Protein AF-A0A258E5V7-F1 (afdb_monomer_lite)

Radius of gyration: 17.86 Å; chains: 1; bounding box: 48×36×49 Å

Structure (mmCIF, N/CA/C/O backbone):
data_AF-A0A258E5V7-F1
#
_entry.id   AF-A0A258E5V7-F1
#
loop_
_atom_site.group_PDB
_atom_site.id
_atom_site.type_symbol
_atom_site.label_atom_id
_atom_site.label_alt_id
_atom_site.label_comp_id
_atom_site.label_asym_id
_atom_site.label_entity_id
_atom_site.label_seq_id
_atom_site.pdbx_PDB_ins_co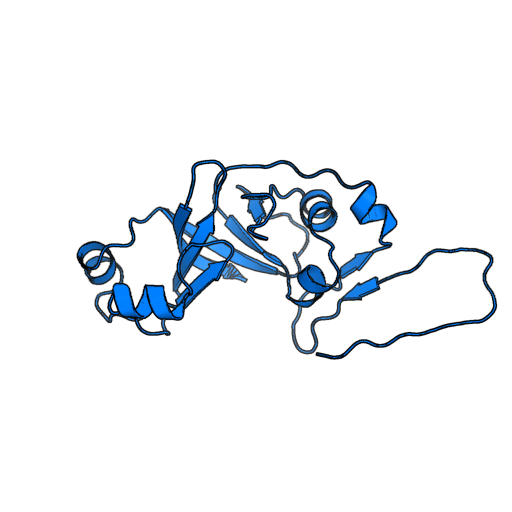de
_atom_site.Cartn_x
_atom_site.Cartn_y
_atom_site.Cartn_z
_atom_site.occupancy
_atom_site.B_iso_or_equiv
_atom_site.auth_seq_id
_atom_site.auth_comp_id
_atom_site.auth_asym_id
_atom_site.auth_atom_id
_atom_site.pdbx_PDB_model_num
ATOM 1 N N . LYS A 1 1 ? 12.778 -15.089 0.297 1.00 54.91 1 LYS A N 1
ATOM 2 C CA . LYS A 1 1 ? 12.923 -14.222 -0.902 1.00 54.91 1 LYS A CA 1
ATOM 3 C C . LYS A 1 1 ? 14.371 -14.307 -1.332 1.00 54.91 1 LYS A C 1
ATOM 5 O O . LYS A 1 1 ? 15.221 -14.106 -0.477 1.00 54.91 1 LYS A O 1
ATOM 10 N N . GLU A 1 2 ? 14.617 -14.567 -2.606 1.00 67.69 2 GLU A N 1
ATOM 11 C CA . GLU A 1 2 ? 15.953 -14.769 -3.173 1.00 67.69 2 GLU A CA 1
ATOM 12 C C . GLU A 1 2 ? 16.151 -13.814 -4.361 1.00 67.69 2 GLU A C 1
ATOM 14 O O . GLU A 1 2 ? 15.171 -13.306 -4.913 1.00 67.69 2 GLU A O 1
ATOM 19 N N . LEU A 1 3 ? 17.407 -13.510 -4.699 1.00 71.56 3 LEU A N 1
ATOM 20 C CA . LEU A 1 3 ? 17.803 -12.737 -5.878 1.00 71.56 3 LEU A CA 1
ATOM 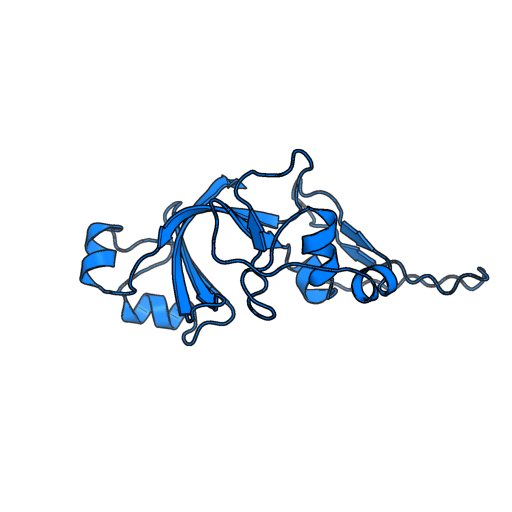21 C C . LEU A 1 3 ? 18.686 -13.641 -6.738 1.00 71.56 3 LEU A C 1
ATOM 23 O O . LEU A 1 3 ? 19.708 -14.120 -6.252 1.00 71.56 3 LEU A O 1
ATOM 27 N N . LEU A 1 4 ? 18.300 -13.857 -7.994 1.00 71.94 4 LEU A N 1
ATOM 28 C CA . LEU A 1 4 ? 19.071 -14.638 -8.959 1.00 71.94 4 LEU A CA 1
ATOM 29 C C . LEU A 1 4 ? 19.611 -13.701 -10.040 1.00 71.94 4 LEU A C 1
ATOM 31 O O . LEU A 1 4 ? 18.861 -12.899 -10.595 1.00 71.94 4 LEU A O 1
ATOM 35 N N . LEU A 1 5 ? 20.912 -13.794 -10.318 1.00 72.31 5 LEU A N 1
ATOM 36 C CA . LEU A 1 5 ? 21.575 -13.038 -11.376 1.00 72.31 5 LEU A CA 1
ATOM 37 C C . LEU A 1 5 ? 21.995 -14.005 -12.483 1.00 72.31 5 LEU A C 1
ATOM 39 O O . LEU A 1 5 ? 22.801 -14.901 -12.248 1.00 72.31 5 LEU A O 1
ATOM 43 N N . PHE A 1 6 ? 21.465 -13.798 -13.684 1.00 76.62 6 PHE A N 1
ATOM 44 C CA . PHE A 1 6 ? 21.893 -14.498 -14.889 1.00 76.62 6 PHE A CA 1
ATOM 45 C C . PHE A 1 6 ? 22.729 -13.545 -15.751 1.00 76.62 6 PHE A C 1
ATOM 47 O O . PHE A 1 6 ? 22.321 -12.405 -15.978 1.00 76.62 6 PHE A O 1
ATOM 54 N N . TRP A 1 7 ? 23.904 -13.989 -16.202 1.00 76.19 7 TRP A N 1
ATOM 55 C CA . TRP A 1 7 ? 24.823 -13.196 -17.023 1.00 76.19 7 TRP A CA 1
ATOM 56 C C . TRP A 1 7 ? 25.305 -14.013 -18.225 1.00 76.19 7 TRP A C 1
ATOM 58 O O . TRP A 1 7 ? 25.794 -15.127 -18.057 1.00 76.19 7 TRP A O 1
ATOM 68 N N . GLU A 1 8 ? 25.224 -13.435 -19.424 1.00 74.94 8 GLU A N 1
ATOM 69 C CA . GLU A 1 8 ? 25.660 -14.041 -20.688 1.00 74.94 8 GLU A CA 1
ATOM 70 C C . GLU A 1 8 ? 26.652 -13.096 -21.392 1.00 74.94 8 GLU A C 1
ATOM 72 O O . GLU A 1 8 ? 26.438 -11.885 -21.434 1.00 74.94 8 GLU A O 1
ATOM 77 N N . LYS A 1 9 ? 27.777 -13.625 -21.902 1.00 66.81 9 LYS A N 1
ATOM 78 C CA . LYS A 1 9 ? 28.926 -12.818 -22.373 1.00 66.81 9 LYS A CA 1
ATOM 79 C C . LYS A 1 9 ? 28.740 -12.196 -23.767 1.00 66.81 9 LYS A C 1
ATOM 81 O O . LYS A 1 9 ? 29.594 -11.429 -24.198 1.00 66.81 9 LYS A O 1
ATOM 86 N N . GLU A 1 10 ? 27.627 -12.440 -24.451 1.00 62.75 10 GLU A N 1
ATOM 87 C CA . GLU A 1 10 ? 27.375 -11.867 -25.775 1.00 62.75 10 GLU A CA 1
ATOM 88 C C . GLU A 1 10 ? 25.954 -11.320 -25.901 1.00 62.75 10 GLU A C 1
ATOM 90 O O . GLU A 1 10 ? 24.995 -12.067 -26.066 1.00 62.75 10 GLU A O 1
ATOM 95 N N . LYS A 1 11 ? 25.838 -9.986 -25.853 1.00 53.66 11 LYS A N 1
ATOM 96 C CA . LYS A 1 11 ? 24.847 -9.179 -26.586 1.00 53.66 11 LYS A CA 1
ATOM 97 C C . LYS A 1 11 ? 25.192 -7.699 -26.438 1.00 53.66 11 LYS A C 1
ATOM 99 O O . LYS A 1 11 ? 25.368 -7.189 -25.338 1.00 53.66 11 LYS A O 1
ATOM 104 N N . SER A 1 12 ? 25.236 -6.990 -27.560 1.00 55.66 12 SER A N 1
ATOM 105 C CA . SER A 1 12 ? 25.515 -5.551 -27.689 1.00 55.66 12 SER A CA 1
ATOM 106 C C . SER A 1 12 ? 24.412 -4.628 -27.135 1.00 55.66 12 SER A C 1
ATOM 108 O O . SER A 1 12 ? 24.315 -3.466 -27.524 1.00 55.66 12 SER A O 1
ATOM 110 N N . LYS A 1 13 ? 23.566 -5.114 -26.217 1.00 56.94 13 LYS A N 1
ATOM 111 C CA . LYS A 1 13 ? 22.504 -4.334 -25.575 1.00 56.94 13 LYS A CA 1
ATOM 112 C C . LYS A 1 13 ? 22.690 -4.343 -24.063 1.00 56.94 13 LYS A C 1
ATOM 114 O O . LYS A 1 13 ? 22.517 -5.365 -23.413 1.00 56.94 13 LYS A O 1
ATOM 119 N N . LEU A 1 14 ? 22.961 -3.160 -23.519 1.00 61.69 14 LEU A N 1
ATOM 120 C CA . LEU A 1 14 ? 22.998 -2.835 -22.088 1.00 61.69 14 LEU A CA 1
ATOM 121 C C . LEU A 1 14 ? 21.601 -2.886 -21.422 1.00 61.69 14 LEU A C 1
ATOM 123 O O . LEU A 1 14 ? 21.341 -2.129 -20.495 1.00 61.69 14 LEU A O 1
ATOM 127 N N . SER A 1 15 ? 20.667 -3.716 -21.899 1.00 68.06 15 SER A N 1
ATOM 128 C CA . SER A 1 15 ? 19.329 -3.807 -21.300 1.00 68.06 15 SER A CA 1
ATOM 129 C C . SER A 1 15 ? 19.356 -4.788 -20.132 1.00 68.06 15 SER A C 1
ATOM 131 O O . SER A 1 15 ? 19.493 -5.997 -20.337 1.00 68.06 15 SER A O 1
ATOM 133 N N . ARG A 1 16 ? 19.231 -4.275 -18.904 1.00 83.25 16 ARG A N 1
ATOM 134 C CA . ARG A 1 16 ? 19.073 -5.092 -17.696 1.00 83.25 16 ARG A CA 1
ATOM 135 C C . ARG A 1 16 ? 17.585 -5.335 -17.488 1.00 83.25 16 ARG A C 1
ATOM 137 O O . ARG A 1 16 ? 16.875 -4.438 -17.059 1.00 83.25 16 ARG A O 1
ATOM 144 N N . GLN A 1 17 ? 17.124 -6.556 -17.726 1.00 91.50 17 GLN A N 1
ATOM 145 C CA . GLN A 1 17 ? 15.746 -6.930 -17.422 1.00 91.50 17 GLN A CA 1
ATOM 146 C C . GLN A 1 17 ? 15.632 -7.417 -15.972 1.00 91.50 17 GLN A C 1
ATOM 148 O O . GLN A 1 17 ? 16.399 -8.273 -15.536 1.00 91.50 17 GLN A O 1
ATOM 153 N N . ILE A 1 18 ? 14.674 -6.874 -15.222 1.00 94.44 18 ILE A N 1
ATOM 154 C CA . ILE A 1 18 ? 14.304 -7.346 -13.885 1.00 94.44 18 ILE A CA 1
ATOM 155 C C . ILE A 1 18 ? 12.953 -8.045 -13.996 1.00 94.44 18 ILE A C 1
ATOM 157 O O . ILE A 1 18 ? 12.003 -7.458 -14.510 1.00 94.44 18 ILE A O 1
ATOM 161 N N . GLU A 1 19 ? 12.854 -9.273 -13.490 1.00 95.25 19 GLU A N 1
ATOM 162 C CA . GLU A 1 19 ? 11.614 -10.053 -13.456 1.00 95.25 19 GLU A CA 1
ATOM 163 C C . GLU A 1 19 ? 11.182 -10.318 -12.009 1.00 95.25 19 GLU A C 1
ATOM 165 O O . GLU A 1 19 ? 11.976 -10.694 -11.145 1.00 95.25 19 GLU A O 1
ATOM 170 N N . ILE A 1 20 ? 9.899 -10.091 -11.740 1.00 95.81 20 ILE A N 1
ATOM 171 C CA . ILE A 1 20 ? 9.243 -10.369 -10.472 1.00 95.81 20 ILE A CA 1
ATOM 172 C C . ILE A 1 20 ? 8.204 -11.455 -10.728 1.00 95.81 20 ILE A C 1
ATOM 174 O O . ILE A 1 20 ? 7.264 -11.263 -11.504 1.00 95.81 20 ILE A O 1
ATOM 178 N N . VAL A 1 21 ? 8.362 -12.565 -10.011 1.00 93.31 21 VAL A N 1
ATOM 179 C CA . VAL A 1 21 ? 7.438 -13.699 -10.004 1.00 93.31 21 VAL A CA 1
ATOM 180 C C . VAL A 1 21 ? 7.008 -13.958 -8.565 1.00 93.31 21 VAL A C 1
ATOM 182 O O . VAL A 1 21 ? 7.843 -13.984 -7.658 1.00 93.31 21 VAL A O 1
ATOM 185 N N . ASP A 1 22 ? 5.705 -14.122 -8.356 1.00 91.25 22 ASP A N 1
ATOM 186 C CA . ASP A 1 22 ? 5.126 -14.504 -7.072 1.00 91.25 22 ASP A CA 1
ATOM 187 C C . ASP A 1 22 ? 4.841 -16.004 -7.090 1.00 91.25 22 ASP A C 1
ATOM 189 O O . ASP A 1 22 ? 3.959 -16.480 -7.800 1.00 91.25 22 ASP A O 1
ATOM 193 N N . LEU A 1 23 ? 5.670 -16.772 -6.388 1.00 88.94 23 LEU A N 1
ATOM 194 C CA . LEU A 1 23 ? 5.594 -18.227 -6.435 1.00 88.94 23 LEU A CA 1
ATOM 195 C C . LEU A 1 23 ? 4.369 -18.716 -5.660 1.00 88.94 23 LEU A C 1
ATOM 197 O O . LEU A 1 23 ? 4.192 -18.373 -4.493 1.00 88.94 23 LEU A O 1
ATOM 201 N N . GLY A 1 24 ? 3.561 -19.562 -6.300 1.00 83.12 24 GLY A N 1
ATOM 202 C CA . GLY A 1 24 ? 2.379 -20.161 -5.679 1.00 83.12 24 GLY A CA 1
ATOM 203 C C . GLY A 1 24 ? 1.147 -19.255 -5.636 1.00 83.12 24 GLY A C 1
ATOM 204 O O . GLY A 1 24 ? 0.180 -19.606 -4.966 1.00 83.12 24 GLY A O 1
ATOM 205 N N . SER A 1 25 ? 1.156 -18.119 -6.338 1.00 83.50 25 SER A N 1
ATOM 206 C CA . SER A 1 25 ? -0.042 -17.314 -6.580 1.00 83.50 25 SER A CA 1
ATOM 207 C C . SER A 1 25 ? -0.347 -17.215 -8.074 1.00 83.50 25 SER A C 1
ATOM 209 O O . SER A 1 25 ? 0.500 -17.491 -8.923 1.00 83.50 25 SER A O 1
ATOM 211 N N . GLU A 1 26 ? -1.567 -16.794 -8.393 1.00 86.19 26 GLU A N 1
ATOM 212 C CA . GLU A 1 26 ? -2.002 -16.513 -9.766 1.00 86.19 26 GLU A CA 1
ATOM 213 C C . GLU A 1 26 ? -1.700 -15.066 -10.187 1.00 86.19 26 GLU A C 1
ATOM 215 O O . GLU A 1 26 ? -2.257 -14.566 -11.164 1.00 86.19 26 GLU A O 1
ATOM 220 N N . ASN A 1 27 ? -0.837 -14.359 -9.445 1.00 89.38 27 ASN A N 1
ATOM 221 C CA . ASN A 1 27 ? -0.458 -13.002 -9.809 1.00 89.38 27 ASN A CA 1
ATOM 222 C C . ASN A 1 27 ? 0.340 -13.001 -11.120 1.00 89.38 27 ASN A C 1
ATOM 224 O O . ASN A 1 27 ? 1.246 -13.822 -11.306 1.00 89.38 27 ASN A O 1
ATOM 228 N N . PRO A 1 28 ? 0.081 -12.038 -12.018 1.00 92.25 28 PRO A N 1
ATOM 229 C CA . PRO A 1 28 ? 0.812 -11.950 -13.264 1.00 92.25 28 PRO A CA 1
ATOM 230 C C . PRO A 1 28 ? 2.266 -11.564 -12.984 1.00 92.25 28 PRO A C 1
ATOM 232 O O . PRO A 1 28 ? 2.581 -10.821 -12.051 1.00 92.25 28 PRO A O 1
ATOM 235 N N . ARG A 1 29 ? 3.176 -12.033 -13.836 1.00 94.44 29 ARG A N 1
ATOM 236 C CA . ARG A 1 29 ? 4.581 -11.623 -13.761 1.00 94.44 29 ARG A CA 1
ATOM 237 C C . ARG A 1 29 ? 4.713 -10.129 -14.037 1.00 94.44 29 ARG A C 1
ATOM 239 O O . ARG A 1 29 ? 4.007 -9.574 -14.882 1.00 94.44 29 ARG A O 1
ATOM 246 N N . PHE A 1 30 ? 5.658 -9.483 -13.364 1.00 96.31 30 PHE A N 1
ATOM 247 C CA . PHE A 1 30 ? 6.019 -8.096 -13.641 1.00 96.31 30 PHE A CA 1
ATOM 248 C C . PHE A 1 30 ? 7.484 -8.038 -14.057 1.00 96.31 30 PHE A C 1
ATOM 250 O O . PHE A 1 30 ? 8.364 -8.343 -13.260 1.00 96.31 30 PHE A O 1
ATOM 257 N N . SER A 1 31 ? 7.749 -7.625 -15.294 1.00 96.06 31 SER A N 1
ATOM 258 C CA . SER A 1 31 ? 9.106 -7.435 -15.807 1.00 96.06 31 SER A CA 1
ATOM 259 C C . SER A 1 31 ? 9.310 -6.012 -16.299 1.00 96.06 31 SER A C 1
ATOM 261 O O . SER A 1 31 ? 8.373 -5.404 -16.824 1.00 96.06 31 SER A O 1
ATOM 263 N N . PHE A 1 32 ? 10.512 -5.472 -16.147 1.00 96.44 32 PHE A N 1
ATOM 264 C CA . PHE A 1 32 ? 10.851 -4.148 -16.663 1.00 96.44 32 PHE A CA 1
ATOM 265 C C . PHE A 1 32 ? 12.360 -3.957 -16.821 1.00 96.44 32 PHE A C 1
ATOM 267 O O . PHE A 1 32 ? 13.150 -4.641 -16.168 1.00 96.44 32 PHE A O 1
ATOM 274 N N . ASP A 1 33 ? 12.738 -3.018 -17.680 1.00 95.81 33 ASP A N 1
ATOM 275 C CA . ASP A 1 33 ? 14.063 -2.402 -17.703 1.00 95.81 33 ASP A CA 1
ATOM 276 C C . ASP A 1 33 ? 14.069 -1.190 -16.747 1.00 95.81 33 ASP A C 1
ATOM 278 O O . ASP A 1 33 ? 13.130 -0.393 -16.794 1.00 95.81 33 ASP A O 1
ATOM 282 N N . PRO A 1 34 ? 15.080 -1.004 -15.876 1.00 95.19 34 PRO A N 1
ATOM 283 C CA . PRO A 1 34 ? 15.185 0.168 -15.004 1.00 95.19 34 PRO A CA 1
ATOM 284 C C . PRO A 1 34 ? 15.013 1.520 -15.715 1.00 95.19 34 PRO A C 1
ATOM 286 O O . PRO A 1 34 ? 14.437 2.434 -15.129 1.00 95.19 34 PRO A O 1
ATOM 289 N N . LEU A 1 35 ? 15.411 1.637 -16.988 1.00 95.25 35 LEU A N 1
ATOM 290 C CA . LEU A 1 35 ? 15.199 2.850 -17.786 1.00 95.25 35 LEU A CA 1
ATOM 291 C C . LEU A 1 35 ? 13.711 3.163 -18.026 1.00 95.25 35 LEU A C 1
ATOM 293 O O . LEU A 1 35 ? 13.366 4.309 -18.311 1.00 95.25 35 LEU A O 1
ATOM 297 N N . GLU A 1 36 ? 12.816 2.173 -17.939 1.00 96.50 36 GLU A N 1
ATOM 298 C CA . GLU A 1 36 ? 11.367 2.405 -17.973 1.00 96.50 36 GLU A CA 1
ATOM 299 C C . GLU A 1 36 ? 10.881 3.123 -16.709 1.00 96.50 36 GLU A C 1
ATOM 301 O O . GLU A 1 36 ? 10.021 3.992 -16.812 1.00 96.50 36 GLU A O 1
ATOM 306 N N . GLU A 1 37 ? 11.424 2.795 -15.530 1.00 96.88 37 GLU A N 1
ATOM 307 C CA . GLU A 1 37 ? 11.099 3.500 -14.280 1.00 96.88 37 GLU A CA 1
ATOM 308 C C . GLU A 1 37 ? 11.591 4.945 -14.325 1.00 96.88 37 GLU A C 1
ATOM 310 O O . GLU A 1 37 ? 10.836 5.845 -13.968 1.00 96.88 37 GLU A O 1
ATOM 315 N N . GLU A 1 38 ? 12.805 5.179 -14.830 1.00 95.75 38 GLU A N 1
ATOM 316 C CA . GLU A 1 38 ? 13.370 6.528 -14.968 1.00 95.75 38 GLU A CA 1
ATOM 317 C C . GLU A 1 38 ? 12.539 7.434 -15.888 1.00 95.75 38 GLU A C 1
ATOM 319 O O . GLU A 1 38 ? 12.464 8.643 -15.672 1.00 95.75 38 GLU A O 1
ATOM 324 N N . LYS A 1 39 ? 11.909 6.856 -16.917 1.00 96.94 39 LYS A N 1
ATOM 325 C CA . LYS A 1 39 ? 11.081 7.583 -17.892 1.00 96.94 39 LYS A CA 1
ATOM 326 C C . LYS A 1 39 ? 9.602 7.638 -17.518 1.00 96.94 39 LYS A C 1
ATOM 328 O O . LYS A 1 39 ? 8.847 8.370 -18.159 1.00 96.94 39 LYS A O 1
ATOM 333 N N . ALA A 1 40 ? 9.165 6.842 -16.546 1.00 97.56 40 ALA A N 1
ATOM 334 C CA . ALA A 1 40 ? 7.764 6.763 -16.175 1.00 97.56 40 ALA A CA 1
ATOM 335 C C . ALA A 1 40 ? 7.288 8.061 -15.515 1.00 97.56 40 ALA A C 1
ATOM 337 O O . ALA A 1 40 ? 8.020 8.743 -14.801 1.00 97.56 40 ALA A O 1
ATOM 338 N N . VAL A 1 41 ? 6.006 8.365 -15.707 1.00 97.00 41 VAL A N 1
ATOM 339 C CA . VAL A 1 41 ? 5.328 9.482 -15.048 1.00 97.00 41 VAL A CA 1
ATOM 340 C C . VAL A 1 41 ? 4.132 8.933 -14.288 1.00 97.00 41 VAL A C 1
ATOM 342 O O . VAL A 1 41 ? 3.340 8.163 -14.830 1.00 97.00 41 VAL A O 1
ATOM 345 N N . ALA A 1 42 ? 4.004 9.332 -13.025 1.00 96.00 42 ALA A N 1
ATOM 346 C CA . ALA A 1 42 ? 2.873 8.982 -12.180 1.00 96.00 42 ALA A CA 1
ATOM 347 C C . ALA A 1 42 ? 2.244 10.243 -11.595 1.00 96.00 42 ALA A C 1
ATOM 349 O O . ALA A 1 42 ? 2.941 11.161 -11.161 1.00 96.00 42 ALA A O 1
ATOM 350 N N . HIS A 1 43 ? 0.918 10.252 -11.535 1.00 97.38 43 HIS A N 1
ATOM 351 C CA . HIS A 1 43 ? 0.162 11.321 -10.898 1.00 97.38 43 HIS A CA 1
ATOM 352 C C . HIS A 1 43 ? -0.098 10.991 -9.430 1.00 97.38 43 HIS A C 1
ATOM 354 O O . HIS A 1 43 ? -0.240 9.821 -9.064 1.00 97.38 43 HIS A O 1
ATOM 360 N N . LEU A 1 44 ? -0.161 12.028 -8.597 1.00 97.56 44 LEU A N 1
ATOM 361 C CA . LEU A 1 44 ? -0.604 11.904 -7.213 1.00 97.56 44 LEU A CA 1
ATOM 362 C C . LEU A 1 44 ? -2.116 12.135 -7.122 1.00 97.56 44 LEU A C 1
ATOM 364 O O . LEU A 1 44 ? -2.680 12.893 -7.914 1.00 97.56 44 LEU A O 1
ATOM 368 N N . SER A 1 45 ? -2.773 11.488 -6.166 1.00 97.75 45 SER A N 1
ATOM 369 C CA . SER A 1 45 ? -4.180 11.731 -5.848 1.00 97.75 45 SER A CA 1
ATOM 370 C C . SER A 1 45 ? -4.486 11.410 -4.389 1.00 97.75 45 SER A C 1
ATOM 372 O O . SER A 1 45 ? -3.712 10.724 -3.728 1.00 97.75 45 SER A O 1
ATOM 374 N N . GLU A 1 46 ? -5.614 11.908 -3.885 1.00 97.69 46 GLU A N 1
ATOM 375 C CA . GLU A 1 46 ? -6.191 11.369 -2.648 1.00 97.69 46 GLU A CA 1
ATOM 376 C C . GLU A 1 46 ? -6.769 9.970 -2.898 1.00 97.69 46 GLU A C 1
ATOM 378 O O . GLU A 1 46 ? -6.826 9.509 -4.036 1.00 97.69 46 GLU A O 1
ATOM 383 N N . ALA A 1 47 ? -7.167 9.276 -1.830 1.00 97.75 47 ALA A N 1
ATOM 384 C CA . ALA A 1 47 ? -7.758 7.952 -1.959 1.00 97.75 47 ALA A CA 1
ATOM 385 C C . ALA A 1 47 ? -9.063 7.999 -2.761 1.00 97.75 47 ALA A C 1
ATOM 387 O O . ALA A 1 47 ? -9.978 8.762 -2.457 1.00 97.75 47 ALA A O 1
ATOM 388 N N . GLU A 1 48 ? -9.125 7.155 -3.784 1.00 97.94 48 GLU A N 1
ATOM 389 C CA . GLU A 1 48 ? -10.322 6.855 -4.556 1.00 97.94 48 GLU A CA 1
ATOM 390 C C . GLU A 1 48 ? -10.920 5.526 -4.056 1.00 97.94 48 GLU A C 1
ATOM 392 O O . GLU A 1 48 ? -10.620 5.059 -2.955 1.00 97.94 48 GLU A O 1
ATOM 397 N N . LYS A 1 49 ? -11.781 4.894 -4.859 1.00 98.38 49 LYS A N 1
ATOM 398 C CA . LYS A 1 49 ? -12.523 3.690 -4.464 1.00 98.38 49 LYS A CA 1
ATOM 399 C C . LYS A 1 49 ? -11.624 2.510 -4.080 1.00 98.38 49 LYS A C 1
ATOM 401 O O . LYS A 1 49 ? -11.958 1.759 -3.167 1.00 98.38 49 LYS A O 1
ATOM 406 N N . TYR A 1 50 ? -10.500 2.329 -4.768 1.00 98.56 50 TYR A N 1
ATOM 407 C CA . TYR A 1 50 ? -9.593 1.212 -4.524 1.00 98.56 50 TYR A CA 1
ATOM 408 C C . TYR A 1 50 ? -8.238 1.690 -4.024 1.00 98.56 50 TYR A C 1
ATOM 410 O O . TYR A 1 50 ? -7.676 2.655 -4.541 1.00 98.56 50 TYR A O 1
ATOM 418 N N . LEU A 1 51 ? -7.679 0.962 -3.061 1.00 98.44 51 LEU A N 1
ATOM 419 C CA . LEU A 1 51 ? -6.289 1.059 -2.638 1.00 98.44 51 LEU A CA 1
ATOM 420 C C . LEU A 1 51 ? -5.536 -0.188 -3.088 1.00 98.44 51 LEU A C 1
ATOM 422 O O . LEU A 1 51 ? -5.962 -1.316 -2.854 1.00 98.44 51 LEU A O 1
ATOM 426 N N . ILE A 1 52 ? -4.393 0.022 -3.727 1.00 98.12 52 ILE A N 1
ATOM 427 C CA . ILE A 1 52 ? -3.583 -1.029 -4.332 1.00 98.12 52 ILE A CA 1
ATOM 428 C C . ILE A 1 52 ? -2.208 -1.012 -3.677 1.00 98.12 52 ILE A C 1
ATOM 430 O O . ILE A 1 52 ? -1.518 0.011 -3.664 1.00 98.12 52 ILE A O 1
ATOM 434 N N . GLU A 1 53 ? -1.799 -2.162 -3.149 1.00 96.94 53 GLU A N 1
ATOM 435 C CA . GLU A 1 53 ? -0.451 -2.387 -2.639 1.00 96.94 53 GLU A CA 1
ATOM 436 C C . GLU A 1 53 ? 0.281 -3.379 -3.556 1.00 96.94 53 GLU A C 1
ATOM 438 O O . GLU A 1 53 ? -0.095 -4.554 -3.595 1.00 96.94 53 GLU A O 1
ATOM 443 N N . PRO A 1 54 ? 1.328 -2.958 -4.291 1.00 96.62 54 PRO A N 1
ATOM 444 C CA . PRO A 1 54 ? 2.061 -3.854 -5.176 1.00 96.62 54 PRO A CA 1
ATOM 445 C C . PRO A 1 54 ? 2.691 -5.010 -4.410 1.00 96.62 54 PRO A C 1
ATOM 447 O O . PRO A 1 54 ? 3.026 -4.894 -3.225 1.00 96.62 54 PRO A O 1
ATOM 450 N N . LEU A 1 55 ? 2.973 -6.100 -5.121 1.00 95.44 55 LEU A N 1
ATOM 451 C CA . LEU A 1 55 ? 3.759 -7.188 -4.556 1.00 95.44 55 LEU A CA 1
ATOM 452 C C . LEU A 1 55 ? 5.093 -6.697 -3.984 1.00 95.44 55 LEU A C 1
ATOM 454 O O . LEU A 1 55 ? 5.786 -5.849 -4.552 1.00 95.44 55 LEU A O 1
ATOM 458 N N . SER A 1 56 ? 5.526 -7.324 -2.889 1.00 92.62 56 SER A N 1
ATOM 459 C CA . SER A 1 56 ? 6.811 -7.005 -2.251 1.00 92.62 56 SER A CA 1
ATOM 460 C C . SER A 1 56 ? 8.016 -7.186 -3.191 1.00 92.62 56 SER A C 1
ATOM 462 O O . SER A 1 56 ? 9.078 -6.598 -2.976 1.00 92.62 56 SER A O 1
ATOM 464 N N . GLY A 1 57 ? 7.873 -8.007 -4.237 1.00 95.19 57 GLY A N 1
ATOM 465 C CA . GLY A 1 57 ? 8.816 -8.123 -5.345 1.00 95.19 57 GLY A CA 1
ATOM 466 C C . GLY A 1 57 ? 9.064 -6.786 -6.039 1.00 95.19 57 GLY A C 1
ATOM 467 O O . GLY A 1 57 ? 10.208 -6.340 -6.091 1.00 95.19 57 GLY A O 1
ATOM 468 N N . ILE A 1 58 ? 7.977 -6.141 -6.463 1.00 96.69 58 ILE A N 1
ATOM 469 C CA . ILE A 1 58 ? 7.941 -4.877 -7.208 1.00 96.69 58 ILE A CA 1
ATOM 470 C C . ILE A 1 58 ? 8.498 -3.739 -6.352 1.00 96.69 58 ILE A C 1
ATOM 472 O O . ILE A 1 58 ? 9.365 -2.997 -6.803 1.00 96.69 58 ILE A O 1
ATOM 476 N N . LEU A 1 59 ? 8.085 -3.662 -5.080 1.00 94.62 59 LEU A N 1
ATOM 477 C CA . LEU A 1 59 ? 8.576 -2.631 -4.160 1.00 94.62 59 LEU A CA 1
ATOM 478 C C . LEU A 1 59 ? 10.094 -2.702 -3.951 1.00 94.62 59 LEU A C 1
ATOM 480 O O . LEU A 1 59 ? 10.762 -1.676 -3.938 1.00 94.62 59 LEU A O 1
ATOM 484 N N . LYS A 1 60 ? 10.659 -3.907 -3.806 1.00 93.81 60 LYS A N 1
ATOM 485 C CA . LYS A 1 60 ? 12.117 -4.063 -3.642 1.00 93.81 60 LYS A CA 1
ATOM 486 C C . LYS A 1 60 ? 12.888 -3.881 -4.949 1.00 93.81 60 LYS A C 1
ATOM 488 O O . LYS A 1 60 ? 14.077 -3.604 -4.890 1.00 93.81 60 LYS A O 1
ATOM 493 N N . ALA A 1 61 ? 12.239 -4.077 -6.096 1.00 95.31 61 ALA A N 1
ATOM 494 C CA . ALA A 1 61 ? 12.834 -3.812 -7.401 1.00 95.31 61 ALA A CA 1
ATOM 495 C C . ALA A 1 61 ? 12.846 -2.314 -7.751 1.00 95.31 61 ALA A C 1
ATOM 497 O O . ALA A 1 61 ? 13.523 -1.926 -8.694 1.00 95.31 61 ALA A O 1
ATOM 498 N N . GLY A 1 62 ? 12.119 -1.477 -7.000 1.00 95.69 62 GLY A N 1
ATOM 499 C CA . GLY A 1 62 ? 12.096 -0.029 -7.203 1.00 95.69 62 GLY A CA 1
ATOM 500 C C . GLY A 1 62 ? 11.173 0.449 -8.325 1.00 95.69 62 GLY A C 1
ATOM 501 O O . GLY A 1 62 ? 11.229 1.618 -8.680 1.00 95.69 62 GLY A O 1
ATOM 502 N N . ALA A 1 63 ? 10.306 -0.414 -8.868 1.00 97.12 63 ALA A N 1
ATOM 503 C CA . ALA A 1 63 ? 9.335 -0.036 -9.898 1.00 97.12 63 ALA A CA 1
ATOM 504 C C . ALA A 1 63 ? 8.133 0.690 -9.272 1.00 97.12 63 ALA A C 1
ATOM 506 O O . ALA A 1 63 ? 7.056 0.114 -9.105 1.00 97.12 63 ALA A O 1
ATOM 507 N N . PHE A 1 64 ? 8.322 1.936 -8.844 1.00 96.69 64 PHE A N 1
ATOM 508 C CA . PHE A 1 64 ? 7.300 2.701 -8.135 1.00 96.69 64 PHE A CA 1
ATOM 509 C C . PHE A 1 64 ? 6.441 3.541 -9.079 1.00 96.69 64 PHE A C 1
ATOM 511 O O . PHE A 1 64 ? 5.220 3.578 -8.960 1.00 96.69 64 PHE A O 1
ATOM 518 N N . THR A 1 65 ? 7.069 4.272 -9.984 1.00 97.88 65 THR A N 1
ATOM 519 C CA . THR A 1 65 ? 6.421 5.216 -10.899 1.00 97.88 65 THR A CA 1
ATOM 520 C C . THR A 1 65 ? 5.904 4.472 -12.119 1.00 97.88 65 THR A C 1
ATOM 522 O O . THR A 1 65 ? 4.765 4.670 -12.539 1.00 97.88 65 THR A O 1
ATOM 525 N N . LEU A 1 66 ? 6.697 3.524 -12.612 1.00 98.00 66 LEU A N 1
ATOM 526 C CA . LEU A 1 66 ? 6.336 2.613 -13.682 1.00 98.00 66 LEU A CA 1
ATOM 527 C C . LEU A 1 66 ? 5.123 1.774 -13.319 1.00 98.00 66 LEU A C 1
ATOM 529 O O . LEU A 1 66 ? 4.252 1.596 -14.158 1.00 98.00 66 LEU A O 1
ATOM 533 N N . PHE A 1 67 ? 5.030 1.280 -12.081 1.00 97.94 67 PHE A N 1
ATOM 534 C CA . PHE A 1 67 ? 3.863 0.508 -11.657 1.00 97.94 67 PHE A CA 1
ATOM 535 C C . PHE A 1 67 ? 2.577 1.338 -11.746 1.00 97.94 67 PHE A C 1
ATOM 537 O O . PHE A 1 67 ? 1.596 0.869 -12.316 1.00 97.94 67 PHE A O 1
ATOM 544 N N . ALA A 1 68 ? 2.593 2.583 -11.258 1.00 97.75 68 ALA A N 1
ATOM 545 C CA . ALA A 1 68 ? 1.460 3.496 -11.416 1.00 97.75 68 ALA A CA 1
ATOM 546 C C . ALA A 1 68 ? 1.108 3.704 -12.894 1.00 97.75 68 ALA A C 1
ATOM 548 O O . ALA A 1 68 ? -0.012 3.420 -13.311 1.00 97.75 68 ALA A O 1
ATOM 549 N N . SER A 1 69 ? 2.088 4.142 -13.687 1.00 97.19 69 SER A N 1
ATOM 550 C CA . SER A 1 69 ? 1.910 4.480 -15.101 1.00 97.19 69 SER A CA 1
ATOM 551 C C . SER A 1 69 ? 1.383 3.297 -15.921 1.00 97.19 69 SER A C 1
ATOM 553 O O . SER A 1 69 ? 0.391 3.413 -16.636 1.00 97.19 69 SER A O 1
ATOM 555 N N . ARG A 1 70 ? 1.994 2.119 -15.753 1.00 96.88 70 ARG A N 1
ATOM 556 C CA . ARG A 1 70 ? 1.703 0.900 -16.519 1.00 96.88 70 ARG A CA 1
ATOM 557 C C . ARG A 1 70 ? 0.292 0.362 -16.293 1.00 96.88 70 ARG A C 1
ATOM 559 O O . ARG A 1 70 ? -0.252 -0.284 -17.185 1.00 96.88 70 ARG A O 1
ATOM 566 N N . PHE A 1 71 ? -0.275 0.591 -15.113 1.00 96.81 71 PHE A N 1
ATOM 567 C CA . PHE A 1 71 ? -1.620 0.136 -14.761 1.00 96.81 71 PHE A CA 1
ATOM 568 C C . PHE A 1 71 ? -2.640 1.282 -14.699 1.00 96.81 71 PHE A C 1
ATOM 570 O O . PHE A 1 71 ? -3.763 1.057 -14.264 1.00 96.81 71 PHE A O 1
ATOM 577 N N . GLY A 1 72 ? -2.276 2.498 -15.127 1.00 96.50 72 GLY A N 1
ATOM 578 C CA . GLY A 1 72 ? -3.177 3.656 -15.107 1.00 96.50 72 GLY A CA 1
ATOM 579 C C . GLY A 1 72 ? -3.607 4.081 -13.698 1.00 96.50 72 GLY A C 1
ATOM 580 O O . GLY A 1 72 ? -4.689 4.633 -13.525 1.00 96.50 72 GLY A O 1
ATOM 581 N N . LEU A 1 73 ? -2.784 3.805 -12.685 1.00 98.06 73 LEU A N 1
ATOM 582 C CA . LEU A 1 73 ? -3.074 4.111 -11.286 1.00 98.06 73 LEU A CA 1
ATOM 583 C C . LEU A 1 73 ? -2.455 5.450 -10.883 1.00 98.06 73 LEU A C 1
ATOM 585 O O . LEU A 1 73 ? -1.427 5.876 -11.415 1.00 98.06 73 LEU A O 1
ATOM 589 N N . LYS A 1 74 ? -3.026 6.078 -9.857 1.00 98.31 74 LYS A N 1
ATOM 590 C CA . LYS A 1 74 ? -2.448 7.258 -9.203 1.00 98.31 74 LYS A CA 1
ATOM 591 C C . LYS A 1 74 ? -1.754 6.825 -7.917 1.00 98.31 74 LYS A C 1
ATOM 593 O O . LYS A 1 74 ? -2.182 5.876 -7.270 1.00 98.31 74 LYS A O 1
ATOM 598 N N . LYS A 1 75 ? -0.671 7.487 -7.523 1.00 98.00 75 LYS A N 1
ATOM 599 C CA . LYS A 1 75 ? -0.026 7.256 -6.220 1.00 98.00 75 LYS A CA 1
ATOM 600 C C . LYS A 1 75 ? -0.739 8.093 -5.161 1.00 98.00 75 LYS A C 1
ATOM 602 O O . LYS A 1 75 ? -1.033 9.254 -5.416 1.00 98.00 75 LYS A O 1
ATOM 607 N N . LEU A 1 76 ? -0.943 7.552 -3.962 1.00 97.06 76 LEU A N 1
ATOM 608 C CA . LEU A 1 76 ? -1.470 8.359 -2.850 1.00 97.06 76 LEU A CA 1
ATOM 609 C C . LEU A 1 76 ? -0.501 9.475 -2.440 1.00 97.06 76 LEU A C 1
ATOM 611 O O . LEU A 1 76 ? -0.879 10.609 -2.169 1.00 97.06 76 LEU A O 1
ATOM 615 N N . GLU A 1 77 ? 0.777 9.121 -2.366 1.00 96.62 77 GLU A N 1
ATOM 616 C CA . GLU A 1 77 ? 1.877 10.000 -1.984 1.00 96.62 77 GLU A CA 1
ATOM 617 C C . GLU A 1 77 ? 3.176 9.372 -2.512 1.00 96.62 77 GLU A C 1
ATOM 619 O O . GLU A 1 77 ? 3.220 8.172 -2.820 1.00 96.62 77 GLU A O 1
ATOM 624 N N . LYS A 1 78 ? 4.248 10.160 -2.630 1.00 93.94 78 LYS A N 1
ATOM 625 C CA . LYS A 1 78 ? 5.530 9.712 -3.187 1.00 93.94 78 LYS A CA 1
ATOM 626 C C . LYS A 1 78 ? 6.091 8.483 -2.456 1.00 93.94 78 LYS A C 1
ATOM 628 O O . LYS A 1 78 ? 6.490 7.527 -3.124 1.00 93.94 78 LYS A O 1
ATOM 633 N N . ASN A 1 79 ? 6.035 8.470 -1.121 1.00 94.38 79 ASN A N 1
ATOM 634 C CA . ASN A 1 79 ? 6.690 7.469 -0.267 1.00 94.38 79 ASN A CA 1
ATOM 635 C C . ASN A 1 79 ? 5.723 6.476 0.398 1.00 94.38 79 ASN A C 1
ATOM 637 O O . ASN A 1 79 ? 6.150 5.576 1.121 1.00 94.38 79 ASN A O 1
ATOM 641 N N . SER A 1 80 ? 4.415 6.609 0.172 1.00 94.75 80 SER A N 1
ATOM 642 C CA . SER A 1 80 ? 3.420 5.712 0.779 1.00 94.75 80 SER A CA 1
ATOM 643 C C . SER A 1 80 ? 3.377 4.328 0.137 1.00 94.75 80 SER A C 1
ATOM 645 O O . SER A 1 80 ? 2.951 3.367 0.776 1.00 94.75 80 SER A O 1
ATOM 647 N N . HIS A 1 81 ? 3.841 4.214 -1.113 1.00 95.25 81 HIS A N 1
ATOM 648 C CA . HIS A 1 81 ? 3.812 2.981 -1.913 1.00 95.25 81 HIS A CA 1
ATOM 649 C C . HIS A 1 81 ? 2.423 2.327 -2.022 1.00 95.25 81 HIS A C 1
ATOM 651 O O . HIS A 1 81 ? 2.314 1.141 -2.328 1.00 95.25 81 HIS A O 1
ATOM 657 N N . PHE A 1 82 ? 1.380 3.125 -1.811 1.00 97.75 82 PHE A N 1
ATOM 658 C CA . PHE A 1 82 ? -0.002 2.800 -2.107 1.00 97.75 82 PHE A CA 1
ATOM 659 C C . PHE A 1 82 ? -0.447 3.575 -3.340 1.00 97.75 82 PHE A C 1
ATOM 661 O O . PHE A 1 82 ? -0.065 4.734 -3.547 1.00 97.75 82 PHE A O 1
ATOM 668 N N . TYR A 1 83 ? -1.260 2.907 -4.140 1.00 98.31 83 TYR A N 1
ATOM 669 C CA . TYR A 1 83 ? -1.818 3.420 -5.379 1.00 98.31 83 TYR A CA 1
ATOM 670 C C . TYR A 1 83 ? -3.335 3.389 -5.281 1.00 98.31 83 TYR A C 1
ATOM 672 O O . TYR A 1 83 ? -3.888 2.699 -4.425 1.00 98.31 83 TYR A O 1
ATOM 680 N N . THR A 1 84 ? -4.004 4.138 -6.143 1.00 98.50 84 THR A N 1
ATOM 681 C CA . THR A 1 84 ? -5.451 4.273 -6.109 1.00 98.50 84 THR A CA 1
ATOM 682 C C . THR A 1 84 ? -6.041 4.469 -7.498 1.00 98.50 84 THR A C 1
ATOM 684 O O . THR A 1 84 ? -5.361 4.946 -8.414 1.00 98.50 84 THR A O 1
ATOM 687 N N . CYS A 1 85 ? -7.285 4.024 -7.646 1.00 98.12 85 CYS A N 1
ATOM 688 C CA . CYS A 1 85 ? -8.118 4.209 -8.826 1.00 98.12 85 CYS A CA 1
ATOM 689 C C . CYS A 1 85 ? -9.601 4.137 -8.422 1.00 98.12 85 CYS A C 1
ATOM 691 O O . CYS A 1 85 ? -9.958 3.495 -7.428 1.00 98.12 85 CYS A O 1
ATOM 693 N N . SER A 1 86 ? -10.469 4.778 -9.198 1.00 97.75 86 SER A N 1
ATOM 694 C CA . SER A 1 86 ? -11.923 4.698 -9.058 1.00 97.75 86 SER A CA 1
ATOM 695 C C . SER A 1 86 ? -12.480 3.387 -9.607 1.00 97.75 86 SER A C 1
ATOM 697 O O . SER A 1 86 ? -13.449 2.850 -9.074 1.00 97.75 86 SER A O 1
ATOM 699 N N . GLU A 1 87 ? -11.845 2.862 -10.653 1.00 96.62 87 GLU A N 1
ATOM 700 C CA . GLU A 1 87 ? -12.228 1.645 -11.361 1.00 96.62 87 GLU A CA 1
ATOM 701 C C . GLU A 1 87 ? -10.997 0.771 -11.582 1.00 96.62 87 GLU A C 1
ATOM 703 O O . GLU A 1 87 ? -9.938 1.261 -11.985 1.00 96.62 87 GLU A O 1
ATOM 708 N N . LEU A 1 88 ? -11.134 -0.529 -11.313 1.00 95.44 88 LEU A N 1
ATOM 709 C CA . LEU A 1 88 ? -10.039 -1.467 -11.514 1.00 95.44 88 LEU A CA 1
ATOM 710 C C . LEU A 1 88 ? -9.763 -1.648 -13.018 1.00 95.44 88 LEU A C 1
ATOM 712 O O . LEU A 1 88 ? -10.698 -1.882 -13.786 1.00 95.44 88 LEU A O 1
ATOM 716 N N . PRO A 1 89 ? -8.491 -1.594 -13.451 1.00 90.62 89 PRO A N 1
ATOM 717 C CA . PRO A 1 89 ? -8.105 -1.926 -14.816 1.00 90.62 89 PRO A CA 1
ATOM 718 C C . PRO A 1 89 ? -8.558 -3.334 -15.221 1.00 90.62 89 PRO A C 1
ATOM 720 O O . PRO A 1 89 ? -8.502 -4.267 -14.424 1.00 90.62 89 PRO A O 1
ATOM 723 N N . GLN A 1 90 ? -8.907 -3.514 -16.499 1.00 83.12 90 GLN A N 1
ATOM 724 C CA . GLN A 1 90 ? -9.245 -4.837 -17.055 1.00 83.12 90 GLN A CA 1
ATOM 725 C C . GLN A 1 90 ? -8.077 -5.830 -16.970 1.00 83.12 90 GLN A C 1
ATOM 727 O O . GLN A 1 90 ? -8.273 -7.042 -16.904 1.00 83.12 90 GLN A O 1
ATOM 732 N N . LYS A 1 91 ? -6.843 -5.317 -16.993 1.00 86.88 91 LYS A N 1
ATOM 733 C CA . LYS A 1 91 ? -5.637 -6.124 -16.847 1.00 86.88 91 LYS A CA 1
ATOM 734 C C . LYS A 1 91 ? -5.419 -6.458 -15.374 1.00 86.88 91 LYS A C 1
ATOM 736 O O . LYS A 1 91 ? -5.362 -5.557 -14.542 1.00 86.88 91 LYS A O 1
ATOM 741 N N . GLN A 1 92 ? -5.192 -7.737 -15.082 1.00 90.75 92 GLN A N 1
ATOM 742 C CA . GLN A 1 92 ? -4.829 -8.195 -13.744 1.00 90.75 92 GLN A CA 1
ATOM 743 C C . GLN A 1 92 ? -3.593 -7.441 -13.223 1.00 90.75 92 GLN A C 1
ATOM 745 O O . GLN A 1 92 ? -2.595 -7.272 -13.934 1.00 90.75 92 GLN A O 1
ATOM 750 N N . ILE A 1 93 ? -3.666 -6.986 -11.972 1.00 94.62 93 ILE A N 1
ATOM 751 C CA . ILE A 1 93 ? -2.602 -6.227 -11.319 1.00 94.62 93 ILE A CA 1
ATOM 752 C C . ILE A 1 93 ? -1.861 -7.165 -10.357 1.00 94.62 93 ILE A C 1
ATOM 754 O O . ILE A 1 93 ? -2.509 -7.777 -9.513 1.00 94.62 93 ILE A O 1
ATOM 758 N N . PRO A 1 94 ? -0.520 -7.251 -10.407 1.00 95.69 94 PRO A N 1
ATOM 759 C CA . PRO A 1 94 ? 0.260 -7.984 -9.416 1.00 95.69 94 PRO A CA 1
ATOM 760 C C . PRO A 1 94 ? 0.337 -7.184 -8.109 1.00 95.69 94 PRO A C 1
ATOM 762 O O . PRO A 1 94 ? 1.321 -6.487 -7.827 1.00 95.69 94 PRO A O 1
ATOM 765 N N . ALA A 1 95 ? -0.740 -7.243 -7.329 1.00 96.19 95 ALA A N 1
ATOM 766 C CA . ALA A 1 95 ? -0.940 -6.470 -6.112 1.00 96.19 95 ALA A CA 1
ATOM 767 C C . ALA A 1 95 ? -1.988 -7.102 -5.192 1.00 96.19 95 ALA A C 1
ATOM 769 O O . ALA A 1 95 ? -2.810 -7.906 -5.616 1.00 96.19 95 ALA A O 1
ATOM 770 N N . ARG A 1 96 ? -1.994 -6.658 -3.934 1.00 95.50 96 ARG A N 1
ATOM 771 C CA . ARG A 1 96 ? -3.174 -6.764 -3.072 1.00 95.50 96 ARG A CA 1
ATOM 772 C C . ARG A 1 96 ? -4.090 -5.585 -3.362 1.00 95.50 96 ARG A C 1
ATOM 774 O O . ARG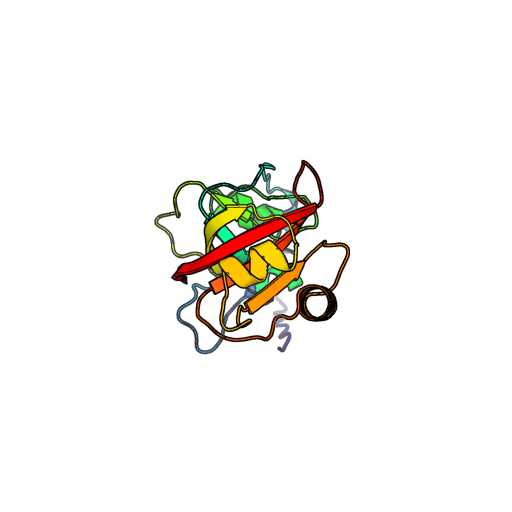 A 1 96 ? -3.614 -4.446 -3.418 1.00 95.50 96 ARG A O 1
ATOM 781 N N . ILE A 1 97 ? -5.378 -5.853 -3.525 1.00 97.12 97 ILE A N 1
ATOM 782 C CA . ILE A 1 97 ? -6.374 -4.837 -3.865 1.00 97.12 97 ILE A CA 1
ATOM 783 C C . ILE A 1 97 ? -7.386 -4.744 -2.731 1.00 97.12 97 ILE A C 1
ATOM 785 O O . ILE A 1 97 ? -7.941 -5.748 -2.279 1.00 97.12 97 ILE A O 1
ATOM 789 N N . PHE A 1 98 ? -7.628 -3.519 -2.282 1.00 98.31 98 PHE A N 1
ATOM 790 C CA . PHE A 1 98 ? -8.547 -3.199 -1.207 1.00 98.31 98 PHE A CA 1
ATOM 791 C C . PHE A 1 98 ? -9.614 -2.238 -1.726 1.00 98.31 98 PHE A C 1
ATOM 793 O O . PHE A 1 98 ? -9.282 -1.186 -2.262 1.00 98.31 98 PHE A O 1
ATOM 800 N N . GLU A 1 99 ? -10.886 -2.576 -1.559 1.00 98.44 99 GLU A N 1
ATOM 801 C CA . GLU A 1 99 ? -11.989 -1.636 -1.761 1.00 98.44 99 GLU A CA 1
ATOM 802 C C . GLU A 1 99 ? -12.156 -0.802 -0.490 1.00 98.44 99 GLU A C 1
ATOM 804 O O . GLU A 1 99 ? -12.306 -1.354 0.606 1.00 98.44 99 GLU A O 1
ATOM 809 N N . MET A 1 100 ? -12.070 0.520 -0.629 1.00 98.25 100 MET A N 1
ATOM 810 C CA . MET A 1 100 ? -12.252 1.463 0.466 1.00 98.25 100 MET A CA 1
ATOM 811 C C . MET A 1 100 ? -13.737 1.568 0.805 1.00 98.25 100 MET A C 1
ATOM 813 O O . MET A 1 100 ? -14.560 1.870 -0.055 1.00 98.25 100 MET A O 1
ATOM 817 N N . ILE A 1 101 ? -14.058 1.329 2.073 1.00 98.25 101 ILE A N 1
ATOM 818 C CA . ILE A 1 101 ? -15.400 1.512 2.626 1.00 98.25 101 ILE A CA 1
ATOM 819 C C . ILE A 1 101 ? -15.542 2.945 3.131 1.00 98.25 101 ILE A C 1
ATOM 821 O O . ILE A 1 101 ? -16.509 3.614 2.782 1.00 98.25 101 ILE A O 1
ATOM 825 N N . ASP A 1 102 ? -14.585 3.412 3.942 1.00 98.25 102 ASP A N 1
ATOM 826 C CA . ASP A 1 102 ? -14.612 4.765 4.505 1.00 98.25 102 ASP A CA 1
ATOM 827 C C . ASP A 1 102 ? -13.222 5.241 4.973 1.00 98.25 102 ASP A C 1
ATOM 829 O O . ASP A 1 102 ? -12.325 4.436 5.253 1.00 98.25 102 ASP A O 1
ATOM 833 N N . GLU A 1 103 ? -13.053 6.555 5.120 1.00 98.06 103 GLU A N 1
ATOM 834 C CA . GLU A 1 103 ? -11.955 7.156 5.880 1.00 98.06 103 GLU A CA 1
ATOM 835 C C . GLU A 1 103 ? -12.378 7.292 7.348 1.00 98.06 103 GLU A C 1
ATOM 837 O O . GLU A 1 103 ? -13.384 7.915 7.677 1.00 98.06 103 GLU A O 1
ATOM 842 N N . VAL A 1 104 ? -11.584 6.746 8.269 1.00 97.88 104 VAL A N 1
ATOM 843 C CA . VAL A 1 104 ? -11.945 6.693 9.688 1.00 97.88 104 VAL A CA 1
ATOM 844 C C . VAL A 1 104 ? -10.910 7.374 10.565 1.00 97.88 104 VAL A C 1
ATOM 846 O O . VAL A 1 104 ? -9.700 7.270 10.371 1.00 97.88 104 VAL A O 1
ATOM 849 N N . GLN A 1 105 ? -11.384 8.036 11.617 1.00 97.12 105 GLN A N 1
ATOM 850 C CA . GLN A 1 105 ? -10.494 8.567 12.641 1.00 97.12 105 GLN A CA 1
ATOM 851 C C . GLN A 1 105 ? -10.009 7.428 13.558 1.00 97.12 105 GLN A C 1
ATOM 853 O O . GLN A 1 105 ? -10.831 6.631 14.027 1.00 97.12 105 GLN A O 1
ATOM 858 N N . PRO A 1 106 ? -8.703 7.341 13.883 1.00 95.19 106 PRO A N 1
ATOM 859 C CA . PRO A 1 106 ? -8.148 6.294 14.742 1.00 95.19 106 PRO A CA 1
ATOM 860 C C . PRO A 1 106 ? -8.531 6.524 16.215 1.00 95.19 106 PRO A C 1
ATOM 862 O O . PRO A 1 106 ? -7.728 6.970 17.039 1.00 95.19 106 PRO A O 1
ATOM 865 N N . ASN A 1 107 ? -9.782 6.207 16.552 1.00 96.38 107 ASN A N 1
ATOM 866 C CA . ASN A 1 107 ? -10.401 6.421 17.857 1.00 96.38 107 ASN A CA 1
ATOM 867 C C . ASN A 1 107 ? -11.017 5.122 18.401 1.00 96.38 107 ASN A C 1
ATOM 869 O O . ASN A 1 107 ? -11.789 4.463 17.711 1.00 96.38 107 ASN A O 1
ATOM 873 N N . LYS A 1 108 ? -10.755 4.787 19.674 1.00 96.94 108 LYS A N 1
ATOM 874 C CA . LYS A 1 108 ? -11.256 3.555 20.320 1.00 96.94 108 LYS A CA 1
ATOM 875 C C . LYS A 1 108 ? -12.779 3.376 20.247 1.00 96.94 108 LYS A C 1
ATOM 877 O O . LYS A 1 108 ? -13.238 2.249 20.099 1.00 96.94 108 LYS A O 1
ATOM 882 N N . LYS A 1 109 ? -13.566 4.453 20.367 1.00 97.31 109 LYS A N 1
ATOM 883 C CA . LYS A 1 109 ? -15.037 4.385 20.296 1.00 97.31 109 LYS A CA 1
ATOM 884 C C . LYS A 1 109 ? -15.501 4.012 18.889 1.00 97.31 109 LYS A C 1
ATOM 886 O O . LYS A 1 109 ? -16.332 3.121 18.760 1.00 97.31 109 LYS A O 1
ATOM 891 N N . ILE A 1 110 ? -14.911 4.634 17.864 1.00 97.06 110 ILE A N 1
ATOM 892 C CA . ILE A 1 110 ? -15.188 4.317 16.454 1.00 97.06 110 ILE A CA 1
ATOM 893 C C . ILE A 1 110 ? -14.792 2.866 16.168 1.00 97.06 110 ILE A C 1
ATOM 895 O O . ILE A 1 110 ? -15.604 2.101 15.665 1.00 97.06 110 ILE A O 1
ATOM 899 N N . MET A 1 111 ? -13.592 2.447 16.583 1.00 97.62 111 MET A N 1
ATOM 900 C CA . MET A 1 111 ? -13.124 1.074 16.366 1.00 97.62 111 MET A CA 1
ATOM 901 C C . MET A 1 111 ? -14.008 0.026 17.046 1.00 97.62 111 MET A C 1
ATOM 903 O O . MET A 1 111 ? -14.231 -1.030 16.473 1.00 97.62 111 MET A O 1
ATOM 907 N N . LYS A 1 112 ? -14.543 0.304 18.241 1.00 97.00 112 LYS A N 1
ATOM 908 C CA . LYS A 1 112 ? -15.478 -0.606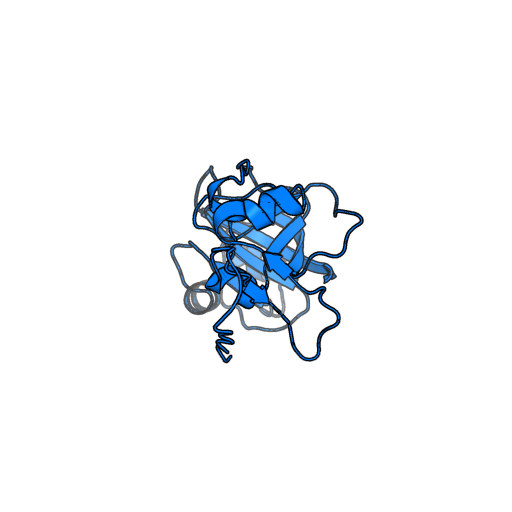 18.921 1.00 97.00 112 LYS A CA 1
ATOM 909 C C . LYS A 1 112 ? -16.837 -0.683 18.216 1.00 97.00 112 LYS A C 1
ATOM 911 O O . LYS A 1 112 ? -17.472 -1.729 18.270 1.00 97.00 112 LYS A O 1
ATOM 916 N N . ALA A 1 113 ? -17.286 0.408 17.596 1.00 96.81 113 ALA A N 1
ATOM 917 C CA . ALA A 1 113 ? -18.526 0.428 16.826 1.00 96.81 113 ALA A CA 1
ATOM 918 C C . ALA A 1 113 ? -18.378 -0.333 15.498 1.00 96.81 113 ALA A C 1
ATOM 920 O O . ALA A 1 113 ? -19.235 -1.147 15.176 1.00 96.81 113 ALA A O 1
ATOM 921 N N . LEU A 1 114 ? -17.277 -0.106 14.773 1.00 96.69 114 LEU A N 1
ATOM 922 C CA . LEU A 1 114 ? -16.987 -0.775 13.499 1.00 96.69 114 LEU A CA 1
ATOM 923 C C . LEU A 1 114 ? -16.596 -2.247 13.686 1.00 96.69 114 LEU A C 1
ATOM 925 O O . LEU A 1 114 ? -17.061 -3.113 12.955 1.00 96.69 114 LEU A O 1
ATOM 929 N N . PHE A 1 115 ? -15.789 -2.544 14.708 1.00 96.44 115 PHE A N 1
ATOM 930 C CA . PHE A 1 115 ? -15.266 -3.880 14.998 1.00 96.44 115 PHE A CA 1
ATOM 931 C C . PHE A 1 115 ? -15.602 -4.292 16.444 1.00 96.44 115 PHE A C 1
ATOM 933 O O . PHE A 1 115 ? -14.721 -4.296 17.310 1.00 96.44 115 PHE A O 1
ATOM 940 N N . PRO A 1 116 ? -16.855 -4.682 16.752 1.00 95.44 116 PRO A N 1
ATOM 941 C CA . PRO A 1 116 ? -17.264 -5.038 18.117 1.00 95.44 116 PRO A CA 1
ATOM 942 C C . PRO A 1 116 ? -16.456 -6.183 18.743 1.00 95.44 116 PRO A C 1
ATOM 944 O O . PRO A 1 116 ? -16.261 -6.216 19.958 1.00 95.44 116 PRO A O 1
ATOM 947 N N . SER A 1 117 ? -15.943 -7.102 17.918 1.00 95.25 117 SER A N 1
ATOM 948 C CA . SER A 1 117 ? -15.057 -8.200 18.337 1.00 95.25 117 SER A CA 1
ATOM 949 C C . SER A 1 117 ? -13.619 -7.752 18.640 1.00 95.25 117 SER A C 1
ATOM 951 O O . SER A 1 117 ? -12.825 -8.531 19.173 1.00 95.25 117 SER A O 1
ATOM 953 N N . GLY A 1 118 ? -13.261 -6.518 18.269 1.00 95.75 118 GLY A N 1
ATOM 954 C CA . GLY A 1 118 ? -11.906 -5.978 18.330 1.00 95.75 118 GLY A CA 1
ATOM 955 C C . GLY A 1 118 ? -10.934 -6.619 17.336 1.00 95.75 118 GLY A C 1
ATOM 956 O O . GLY A 1 118 ? -9.725 -6.494 17.525 1.00 95.75 118 GLY A O 1
ATOM 957 N N . ARG A 1 119 ? -11.424 -7.340 16.318 1.00 97.12 119 ARG A N 1
ATOM 958 C CA . ARG A 1 119 ? -10.586 -7.999 15.307 1.00 97.12 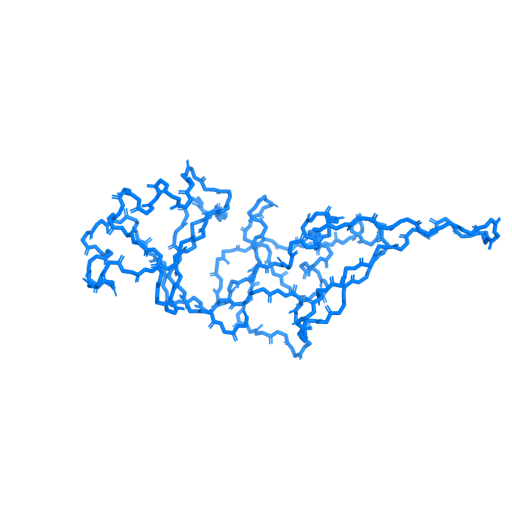119 ARG A CA 1
ATOM 959 C C . ARG A 1 119 ? -10.684 -7.289 13.962 1.00 97.12 119 ARG A C 1
ATOM 961 O O . ARG A 1 119 ? -11.774 -7.193 13.409 1.00 97.12 119 ARG A O 1
ATOM 968 N N . VAL A 1 120 ? -9.546 -6.809 13.473 1.00 98.00 120 VAL A N 1
ATOM 969 C CA . VAL A 1 120 ? -9.368 -6.240 12.133 1.00 98.00 120 VAL A CA 1
ATOM 970 C C . VAL A 1 120 ? -7.886 -6.304 11.771 1.00 98.00 120 VAL A C 1
ATOM 972 O O . VAL A 1 120 ? -7.016 -6.108 12.626 1.00 98.00 120 VAL A O 1
ATOM 975 N N . ASN A 1 121 ? -7.569 -6.571 10.508 1.00 98.12 121 ASN A N 1
ATOM 976 C CA . ASN A 1 121 ? -6.182 -6.570 10.055 1.00 98.12 121 ASN A CA 1
ATOM 977 C C . ASN A 1 121 ? -5.680 -5.128 9.939 1.00 98.12 121 ASN A C 1
ATOM 979 O O . ASN A 1 121 ? -6.398 -4.257 9.459 1.00 98.12 121 ASN A O 1
ATOM 983 N N . VAL A 1 122 ? -4.443 -4.849 10.349 1.00 98.12 122 VAL A N 1
ATOM 984 C CA . VAL A 1 122 ? -3.894 -3.484 10.293 1.00 98.12 122 VAL A CA 1
ATOM 985 C C . VAL A 1 122 ? -2.631 -3.450 9.450 1.00 98.12 122 VAL A C 1
ATOM 987 O O . VAL A 1 122 ? -1.680 -4.189 9.702 1.00 98.12 122 VAL A O 1
ATOM 990 N N . ILE A 1 123 ? -2.607 -2.553 8.466 1.00 97.50 123 ILE A N 1
ATOM 991 C CA . ILE A 1 123 ? -1.446 -2.257 7.631 1.00 97.50 123 ILE A CA 1
ATOM 992 C C . ILE A 1 123 ? -1.063 -0.799 7.871 1.00 97.50 123 ILE A C 1
ATOM 994 O O . ILE A 1 123 ? -1.907 0.088 7.798 1.00 97.50 123 ILE A O 1
ATOM 998 N N . CYS A 1 124 ? 0.217 -0.537 8.125 1.00 97.56 124 CYS A N 1
ATOM 999 C CA . CYS A 1 124 ? 0.743 0.823 8.178 1.00 97.56 124 CYS A CA 1
ATOM 1000 C C . CYS A 1 124 ? 1.950 0.954 7.249 1.00 97.56 124 CYS A C 1
ATOM 1002 O O . CYS A 1 124 ? 2.890 0.164 7.350 1.00 97.56 124 CYS A O 1
ATOM 1004 N N . ARG A 1 125 ? 1.941 1.961 6.370 1.00 95.50 125 ARG A N 1
ATOM 1005 C CA . ARG A 1 125 ? 3.098 2.363 5.549 1.00 95.50 125 ARG A CA 1
ATOM 1006 C C . ARG A 1 125 ? 3.159 3.873 5.468 1.00 95.50 125 ARG A C 1
ATOM 1008 O O . ARG A 1 125 ? 2.139 4.488 5.179 1.00 95.50 125 ARG A O 1
ATOM 1015 N N . ASN A 1 126 ? 4.339 4.455 5.676 1.00 96.44 126 ASN A N 1
ATOM 1016 C CA . ASN A 1 126 ? 4.501 5.912 5.721 1.00 96.44 126 ASN A CA 1
ATOM 1017 C C . ASN A 1 126 ? 3.474 6.555 6.678 1.00 96.44 126 ASN A C 1
ATOM 1019 O O . ASN A 1 126 ? 2.754 7.477 6.320 1.00 96.44 126 ASN A O 1
ATOM 1023 N N . TYR A 1 127 ? 3.342 5.989 7.878 1.00 97.81 127 TYR A N 1
ATOM 1024 C CA . TYR A 1 127 ? 2.409 6.427 8.916 1.00 97.81 127 TYR A CA 1
ATOM 1025 C C . TYR A 1 127 ? 3.182 6.585 10.236 1.00 97.81 127 TYR A C 1
ATOM 1027 O O . TYR A 1 127 ? 4.155 5.852 10.426 1.00 97.81 127 TYR A O 1
ATOM 1035 N N . PRO A 1 128 ? 2.798 7.491 11.161 1.00 97.25 128 PRO A N 1
ATOM 1036 C CA . PRO A 1 128 ? 3.614 7.813 12.339 1.00 97.25 128 PRO A CA 1
ATOM 1037 C C . PRO A 1 128 ? 3.769 6.665 13.338 1.00 97.25 128 PRO A C 1
ATOM 1039 O O . PRO A 1 128 ? 4.640 6.707 14.198 1.00 97.25 128 PRO A O 1
ATOM 1042 N N . GLN A 1 129 ? 2.887 5.672 13.260 1.00 97.31 129 GLN A N 1
ATOM 1043 C CA . GLN A 1 129 ? 2.865 4.509 14.136 1.00 97.31 129 GLN A CA 1
ATOM 1044 C C . GLN A 1 129 ? 2.958 3.243 13.285 1.00 97.31 129 GLN A C 1
ATOM 1046 O O . GLN A 1 129 ? 2.370 3.163 12.203 1.00 97.31 129 GLN A O 1
ATOM 1051 N N . SER A 1 130 ? 3.645 2.227 13.791 1.00 98.06 130 SER A N 1
ATOM 1052 C CA . SER A 1 130 ? 3.590 0.880 13.227 1.00 98.06 130 SER A CA 1
ATOM 1053 C C . SER A 1 130 ? 2.192 0.272 13.390 1.00 98.06 130 SER A C 1
ATOM 1055 O O . SER A 1 130 ? 1.419 0.654 14.274 1.00 98.06 130 SER A O 1
ATOM 1057 N N . ALA A 1 131 ? 1.881 -0.752 12.590 1.00 98.00 131 ALA A N 1
ATOM 1058 C CA . ALA A 1 131 ? 0.613 -1.475 12.700 1.00 98.00 131 ALA A CA 1
ATOM 1059 C C . ALA A 1 131 ? 0.389 -2.051 14.111 1.00 98.00 131 ALA A C 1
ATOM 1061 O O . ALA A 1 131 ? -0.723 -2.019 14.633 1.00 98.00 131 ALA A O 1
ATOM 1062 N N . ASN A 1 132 ? 1.450 -2.533 14.767 1.00 98.12 132 ASN A N 1
ATOM 1063 C CA . ASN A 1 132 ? 1.365 -3.075 16.124 1.00 98.12 132 ASN A CA 1
ATOM 1064 C C . ASN A 1 132 ? 1.103 -1.991 17.177 1.00 98.12 132 ASN A C 1
ATOM 1066 O O . ASN A 1 132 ? 0.308 -2.213 18.090 1.00 98.12 132 ASN A O 1
ATOM 1070 N N . GLU A 1 133 ? 1.731 -0.821 17.059 1.00 98.31 133 GLU A N 1
ATOM 1071 C CA . GLU A 1 133 ? 1.461 0.314 17.951 1.00 98.31 133 GLU A CA 1
ATOM 1072 C C . GLU A 1 133 ? 0.042 0.847 17.763 1.00 98.31 133 GLU A C 1
ATOM 1074 O O . GLU A 1 133 ? -0.647 1.109 18.751 1.00 98.31 133 GLU A O 1
ATOM 1079 N N . LEU A 1 134 ? -0.425 0.950 16.514 1.00 98.06 134 LEU A N 1
ATOM 1080 C CA . LEU A 1 134 ? -1.784 1.386 16.209 1.00 98.06 134 LEU A CA 1
ATOM 1081 C C . LEU A 1 134 ? -2.821 0.399 16.764 1.00 98.06 134 LEU A C 1
ATOM 1083 O O . LEU A 1 134 ? -3.753 0.821 17.448 1.00 98.06 134 LEU A O 1
ATOM 1087 N N . LYS A 1 135 ? -2.614 -0.913 16.575 1.00 98.19 135 LYS A N 1
ATOM 1088 C CA . LYS A 1 135 ? -3.458 -1.962 17.172 1.00 98.19 135 LYS A CA 1
ATOM 1089 C C . LYS A 1 135 ? -3.537 -1.840 18.690 1.00 98.19 135 LYS A C 1
ATOM 1091 O O . LYS A 1 135 ? -4.633 -1.777 19.241 1.00 98.19 135 LYS A O 1
ATOM 1096 N N . LYS A 1 136 ? -2.388 -1.738 19.370 1.00 98.00 136 LYS A N 1
ATOM 1097 C CA . LYS A 1 136 ? -2.330 -1.571 20.834 1.00 98.00 136 LYS A CA 1
ATOM 1098 C C . LYS A 1 136 ? -3.060 -0.306 21.287 1.00 98.00 136 LYS A C 1
ATOM 1100 O O . LYS A 1 136 ? -3.871 -0.364 22.205 1.00 98.00 136 LYS A O 1
ATOM 1105 N N . LYS A 1 137 ? -2.827 0.827 20.615 1.00 97.44 137 LYS A N 1
ATOM 1106 C CA . LYS A 1 137 ? -3.493 2.105 20.910 1.00 97.44 137 LYS A CA 1
ATOM 1107 C C . LYS A 1 137 ? -5.010 2.016 20.753 1.00 97.44 137 LYS A C 1
ATOM 1109 O O . LYS A 1 137 ? -5.724 2.675 21.504 1.00 97.44 137 LYS A O 1
ATOM 1114 N N . LEU A 1 138 ? -5.501 1.224 19.803 1.00 97.56 138 LEU A N 1
ATOM 1115 C CA . LEU A 1 138 ? -6.923 1.105 19.475 1.00 97.56 138 LEU A CA 1
ATOM 1116 C C . LEU A 1 138 ? -7.618 -0.117 20.095 1.00 97.56 138 LEU A C 1
ATOM 1118 O O . LEU A 1 138 ? -8.819 -0.275 19.899 1.00 97.56 138 LEU A O 1
ATOM 1122 N N . ASN A 1 139 ? -6.906 -0.925 20.890 1.00 96.69 139 ASN A N 1
ATOM 1123 C CA . ASN A 1 139 ? -7.379 -2.201 21.446 1.00 96.69 139 ASN A CA 1
ATOM 1124 C C . ASN A 1 139 ? -7.838 -3.208 20.371 1.00 96.69 139 ASN A C 1
ATOM 1126 O O . ASN A 1 139 ? -8.836 -3.905 20.551 1.00 96.69 139 ASN A O 1
ATOM 1130 N N . LEU A 1 140 ? -7.096 -3.288 19.267 1.00 97.94 140 LEU A N 1
ATOM 1131 C CA . LEU A 1 140 ? -7.370 -4.188 18.148 1.00 97.94 140 LEU A CA 1
ATOM 1132 C C . LEU A 1 140 ? -6.426 -5.396 18.143 1.00 97.94 140 LEU A C 1
ATOM 1134 O O . LEU A 1 140 ? -5.292 -5.333 18.626 1.00 97.94 140 LEU A O 1
ATOM 1138 N N . LYS A 1 141 ? -6.895 -6.493 17.554 1.00 96.62 141 LYS A N 1
ATOM 1139 C CA . LYS A 1 141 ? -6.144 -7.723 17.275 1.00 96.62 141 LYS A CA 1
ATOM 1140 C C . LYS A 1 141 ? -6.301 -8.084 15.800 1.00 96.62 141 LYS A C 1
ATOM 1142 O O . LYS A 1 141 ? -7.287 -7.695 15.182 1.00 96.62 141 LYS A O 1
ATOM 1147 N N . ASP A 1 142 ? -5.358 -8.847 15.257 1.00 94.75 142 ASP A N 1
ATOM 1148 C CA . ASP A 1 142 ? -5.480 -9.345 13.885 1.00 94.75 142 ASP A CA 1
ATOM 1149 C C . ASP A 1 142 ? -6.644 -10.343 13.753 1.00 94.75 142 ASP A C 1
ATOM 1151 O O . ASP A 1 142 ? -7.016 -11.026 14.717 1.00 94.75 142 ASP A O 1
ATOM 1155 N N . GLY A 1 143 ? -7.205 -10.430 12.547 1.00 92.50 143 GLY A N 1
ATOM 1156 C CA . GLY A 1 143 ? -8.320 -11.311 12.208 1.00 92.50 143 GLY A CA 1
ATOM 1157 C C . GLY A 1 143 ? -9.496 -10.575 11.567 1.00 92.50 143 GLY A C 1
ATOM 1158 O O . GLY A 1 143 ? -9.550 -9.349 11.558 1.00 92.50 143 GLY A O 1
ATOM 1159 N N . GLY A 1 144 ? -10.446 -11.351 11.046 1.00 91.62 144 GLY A N 1
ATOM 1160 C CA . GLY A 1 144 ? -11.520 -10.837 10.194 1.00 91.62 144 GLY A CA 1
ATOM 1161 C C . GLY A 1 144 ? -11.069 -10.651 8.742 1.00 91.62 144 GLY A C 1
ATOM 1162 O O . GLY A 1 144 ? -9.921 -10.928 8.391 1.00 91.62 144 GLY A O 1
ATOM 1163 N N . GLU A 1 145 ? -11.991 -10.189 7.904 1.00 92.12 145 GLU A N 1
ATOM 1164 C CA . GLU A 1 145 ? -11.790 -10.004 6.454 1.00 92.12 145 GLU A CA 1
ATOM 1165 C C . GLU A 1 145 ? -11.492 -8.544 6.081 1.00 92.12 145 GLU A C 1
ATOM 1167 O O . GLU A 1 145 ? -11.100 -8.227 4.956 1.00 92.12 145 GLU A O 1
ATOM 1172 N N . GLU A 1 146 ? -11.660 -7.645 7.048 1.00 97.06 146 GLU A N 1
ATOM 1173 C CA . GLU A 1 146 ? -11.521 -6.207 6.876 1.00 97.06 146 GLU A CA 1
ATOM 1174 C C . GLU A 1 146 ? -10.130 -5.728 7.300 1.00 97.06 146 GLU A C 1
ATOM 1176 O O . GLU A 1 146 ? -9.391 -6.395 8.040 1.00 97.06 146 GLU A O 1
ATOM 1181 N N . PHE A 1 147 ? -9.768 -4.555 6.792 1.00 98.31 147 PHE A N 1
ATOM 1182 C CA . PHE A 1 147 ? -8.460 -3.949 6.950 1.00 98.31 147 PHE A CA 1
ATOM 1183 C C . PHE A 1 147 ? -8.592 -2.497 7.397 1.00 98.31 147 PHE A C 1
ATOM 1185 O O . PHE A 1 147 ? -9.439 -1.758 6.904 1.00 98.31 147 PHE A O 1
ATOM 1192 N N . LEU A 1 148 ? -7.697 -2.076 8.285 1.00 98.31 148 LEU A N 1
ATOM 1193 C CA . LEU A 1 148 ? -7.370 -0.675 8.510 1.00 98.31 148 LEU A CA 1
ATOM 1194 C C . LEU A 1 148 ? -6.011 -0.386 7.885 1.00 98.31 148 LEU A C 1
ATOM 1196 O O . LEU A 1 148 ? -5.006 -0.999 8.252 1.00 98.31 148 LEU A O 1
ATOM 1200 N N . ILE A 1 149 ? -5.978 0.561 6.955 1.00 98.56 149 ILE A N 1
ATOM 1201 C CA . ILE A 1 149 ? -4.769 0.969 6.246 1.00 98.56 149 ILE A CA 1
ATOM 1202 C C . ILE A 1 149 ? -4.397 2.379 6.692 1.00 98.56 149 ILE A C 1
ATOM 1204 O O . ILE A 1 149 ? -5.021 3.355 6.287 1.00 98.56 149 ILE A O 1
ATOM 1208 N N . GLY A 1 150 ? -3.372 2.482 7.538 1.00 98.44 150 GLY A N 1
ATOM 1209 C CA . GLY A 1 150 ? -2.769 3.750 7.941 1.00 98.44 150 GLY A CA 1
ATOM 1210 C C . GLY A 1 150 ? -1.662 4.164 6.976 1.00 98.44 150 GLY A C 1
ATOM 1211 O O . GLY A 1 150 ? -0.676 3.439 6.810 1.00 98.44 150 GLY A O 1
ATOM 1212 N N . THR A 1 151 ? -1.788 5.331 6.350 1.00 98.38 151 THR A N 1
ATOM 1213 C CA . THR A 1 151 ? -0.761 5.850 5.437 1.00 98.38 151 THR A CA 1
ATOM 1214 C C . THR A 1 151 ? -0.771 7.376 5.339 1.00 98.38 151 THR A C 1
ATOM 1216 O O . THR A 1 151 ? -1.626 8.034 5.929 1.00 98.38 151 THR A O 1
ATOM 1219 N N . LYS A 1 152 ? 0.204 7.958 4.637 1.00 98.00 152 LYS A N 1
ATOM 1220 C CA . LYS A 1 152 ? 0.215 9.381 4.287 1.00 98.00 152 LYS A CA 1
ATOM 1221 C C . LYS A 1 152 ? -0.431 9.570 2.913 1.00 98.00 152 LYS A C 1
ATOM 1223 O O . LYS A 1 152 ? -0.068 8.865 1.971 1.00 98.00 152 LYS A O 1
ATOM 1228 N N . SER A 1 153 ? -1.355 10.513 2.801 1.00 96.25 153 SER A N 1
ATOM 1229 C CA . SER A 1 153 ? -1.874 11.054 1.543 1.00 96.25 153 SER A CA 1
ATOM 1230 C C . SER A 1 153 ? -1.336 12.472 1.314 1.00 96.25 153 SER A C 1
ATOM 1232 O 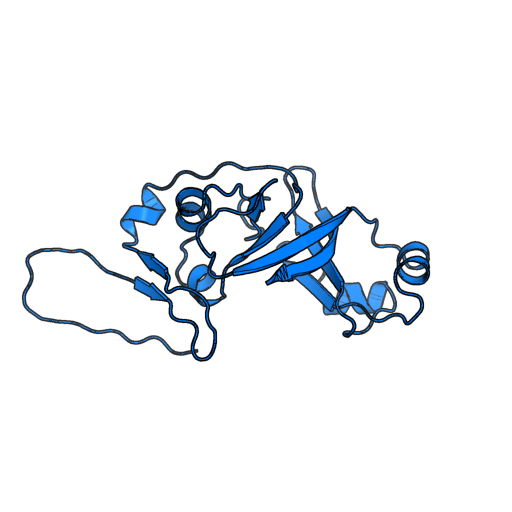O . SER A 1 153 ? -0.494 12.959 2.080 1.00 96.25 153 SER A O 1
ATOM 1234 N N . GLN A 1 154 ? -1.800 13.161 0.270 1.00 95.50 154 GLN A N 1
ATOM 1235 C CA . GLN A 1 154 ? -1.382 14.539 0.004 1.00 95.50 154 GLN A CA 1
ATOM 1236 C C . GLN A 1 154 ? -1.894 15.501 1.085 1.00 95.50 154 GLN A C 1
ATOM 1238 O O . GLN A 1 154 ? -1.246 16.508 1.364 1.00 95.50 154 GLN A O 1
ATOM 1243 N N . THR A 1 155 ? -3.013 15.168 1.736 1.00 96.19 155 THR A N 1
ATOM 1244 C CA . THR A 1 155 ? -3.631 15.976 2.802 1.00 96.19 155 THR A CA 1
ATOM 1245 C C . THR A 1 155 ? -3.189 15.607 4.223 1.00 96.19 155 THR A C 1
ATOM 1247 O O . THR A 1 155 ? -3.621 16.242 5.184 1.00 96.19 155 THR A O 1
ATOM 1250 N N . GLY A 1 156 ? -2.298 14.624 4.391 1.00 97.00 156 GLY A N 1
ATOM 1251 C CA . GLY A 1 156 ? -1.725 14.261 5.689 1.00 97.00 156 GLY A CA 1
ATOM 1252 C C . GLY A 1 156 ? -1.841 12.775 6.007 1.00 97.00 156 GLY A C 1
ATOM 1253 O O . GLY A 1 156 ? -1.923 11.936 5.119 1.00 97.00 156 GLY A O 1
ATOM 1254 N N . PHE A 1 157 ? -1.789 12.422 7.289 1.00 98.19 157 PHE A N 1
ATOM 1255 C CA . PHE A 1 157 ? -1.918 11.029 7.715 1.00 98.19 157 PHE A CA 1
ATOM 1256 C C . PHE A 1 157 ? -3.388 10.626 7.813 1.00 98.19 157 PHE A C 1
ATOM 1258 O O . PHE A 1 157 ? -4.169 11.296 8.486 1.00 98.19 157 PHE A O 1
ATOM 1265 N N . LYS A 1 158 ? -3.740 9.515 7.168 1.00 98.25 158 LYS A N 1
ATOM 1266 C CA . LYS A 1 158 ? -5.105 9.000 7.038 1.00 98.25 158 LYS A CA 1
ATOM 1267 C C . LYS A 1 158 ? -5.172 7.534 7.460 1.00 98.25 158 LYS A C 1
ATOM 1269 O O . LYS A 1 158 ? -4.163 6.824 7.414 1.00 98.25 158 LYS A O 1
ATOM 1274 N N . VAL A 1 159 ? -6.359 7.086 7.862 1.00 98.44 159 VAL A N 1
ATOM 1275 C CA . VAL A 1 159 ? -6.661 5.669 8.099 1.00 98.44 159 VAL A CA 1
ATOM 1276 C C . VAL A 1 159 ? -7.903 5.304 7.300 1.00 98.44 159 VAL A C 1
ATOM 1278 O O . VAL A 1 159 ? -8.957 5.903 7.488 1.00 98.44 159 VAL A O 1
ATOM 1281 N N . PHE A 1 160 ? -7.775 4.314 6.426 1.00 98.56 160 PHE A N 1
ATOM 1282 C CA . PHE A 1 160 ? -8.865 3.832 5.582 1.00 98.56 160 PHE A CA 1
ATOM 1283 C C . PHE A 1 160 ? -9.364 2.484 6.090 1.00 98.56 160 PHE A C 1
ATOM 1285 O O . PHE A 1 160 ? -8.557 1.598 6.381 1.00 98.56 160 PHE A O 1
ATOM 1292 N N . TRP A 1 161 ? -10.679 2.334 6.207 1.00 98.56 161 TRP A N 1
ATOM 1293 C CA . TRP A 1 161 ? -11.335 1.054 6.441 1.00 98.56 161 TRP A CA 1
ATOM 1294 C C . TRP A 1 161 ? -11.674 0.421 5.098 1.00 98.56 161 TRP A C 1
ATOM 1296 O O . TRP A 1 161 ? -12.351 1.032 4.273 1.00 98.56 161 TRP A O 1
ATOM 1306 N N . CYS A 1 162 ? -11.182 -0.792 4.870 1.00 98.44 162 CYS A N 1
ATOM 1307 C CA . CYS A 1 162 ? -11.272 -1.455 3.579 1.00 98.44 162 CYS A CA 1
ATOM 1308 C C . CYS A 1 162 ? -11.642 -2.936 3.705 1.00 98.44 162 CYS A C 1
ATOM 1310 O O . CYS A 1 162 ? -11.409 -3.569 4.738 1.00 98.44 162 CYS A O 1
ATOM 1312 N N . ARG A 1 163 ? -12.101 -3.520 2.598 1.00 97.56 163 ARG A N 1
ATOM 1313 C CA . ARG A 1 163 ? -12.162 -4.975 2.384 1.00 97.56 163 ARG A CA 1
ATOM 1314 C C . ARG A 1 163 ? -11.168 -5.390 1.320 1.00 97.56 163 ARG A C 1
ATOM 1316 O O . ARG A 1 163 ? -10.983 -4.682 0.334 1.00 97.56 163 ARG A O 1
ATOM 1323 N N . ARG A 1 164 ? -10.516 -6.535 1.512 1.00 95.06 164 ARG A N 1
ATOM 1324 C CA . ARG A 1 164 ? -9.636 -7.091 0.481 1.00 95.06 164 ARG A CA 1
ATOM 1325 C C . ARG A 1 164 ? -10.485 -7.761 -0.598 1.00 95.06 164 ARG A C 1
ATOM 1327 O O . ARG A 1 164 ? -11.320 -8.596 -0.275 1.00 95.06 164 ARG A O 1
ATOM 1334 N N . VAL A 1 165 ? -10.236 -7.408 -1.855 1.00 92.75 165 VAL A N 1
ATOM 1335 C CA . VAL A 1 165 ? -10.924 -7.979 -3.026 1.00 92.75 165 VAL A CA 1
ATOM 1336 C C . VAL A 1 165 ? -9.994 -8.818 -3.910 1.00 92.75 165 VAL A C 1
ATOM 1338 O O . VAL A 1 165 ? -10.480 -9.609 -4.709 1.00 92.75 165 VAL A O 1
ATOM 1341 N N . SER A 1 166 ? -8.668 -8.684 -3.746 1.00 84.69 166 SER A N 1
ATOM 1342 C CA . SER A 1 166 ? -7.640 -9.543 -4.360 1.00 84.69 166 SER A CA 1
ATOM 1343 C C . SER A 1 166 ? -6.354 -9.566 -3.539 1.00 84.69 166 SER A C 1
ATOM 1345 O O . SER A 1 166 ? -6.056 -8.590 -2.811 1.00 84.69 166 SER A O 1
#

Sequence (166 aa):
KELLLFWEKEKSKLSRQIEIVDLGSENPRFSFDPLEEEKAVAHLSEAEKYLIEPLSGILKAGAFTLFASRFGLKKLEKNSHFYTCSELPQKQIPARIFEMIDEVQPNKKIMKALFPSGRVNVICRNYPQSANELKKKLNLKDGGEEFLIGTKSQTGFKVFWCRRVS

Secondary structure (DSSP, 8-state):
--------S--S-----EEE--TTS-PPPEEE-HHHHHH----B----SEEEEE-HHHHHHT-SHHHHHHTTPEESSTTT--EEESS--SSPPSEEEEEEEEE----HHHHHHH-TT-B-EEEEESSSS-HHHHHHHHT-BS-SSEEEEEEEETTEEEEEEEEE--

pLDDT: mean 93.23, std 9.37, range [53.66, 98.56]

Foldseek 3Di:
DDDDDDDDPDDPDPFDKDWDDDPPDPADIDIDTVVLQVPAAAAEDAAAFKKWAAPPRCVVVVSQRVLCRVQVWHHQDPFQNITHDNDGGPDGGRTWMWGFPDWDDLALVVCCVVPVVLEAAEAEGQAPDHRVRSSVVNVHDYDDQKYWYWHAGPVGIIITITGTPD